Protein AF-A0A8C5AUD8-F1 (afdb_monomer_lite)

Organism: Gadus morhua (NCBI:txid8049)

pLDDT: mean 79.87, std 18.51, range [39.06, 97.75]

Sequence (106 aa):
SPKRWCGLYRWFRVEKMEGQGAAPDPQLQQFIEVESQKQRFQQLVHQMTEVCWEKCMDKPGPKLDSRTECCFVNCVERFIDTSQFILNRLEQTQRSRGSFSESMSE

InterPro domains:
  IPR004217 Tim10-like [PF02953] (30-92)
  IPR035427 Tim10-like domain superfamily [G3DSA:1.10.287.810] (16-99)
  IPR035427 Tim10-like domain superfamily [SSF144122] (37-95)

Secondary structure (DSSP, 8-state):
-HHHHHHHHHHHHHHTTTT------HHHHHHHHHHHHHHHHHHHHHHHHHHHHHHH-SS--SS--HHHHHHHHHHHHHHHHHHHHHHHHHHHHHHHHHHHHGGG--

Structure (mmCIF, N/CA/C/O backbone):
data_AF-A0A8C5AUD8-F1
#
_entry.id   AF-A0A8C5AUD8-F1
#
loop_
_atom_site.group_PDB
_atom_site.id
_atom_site.type_symbol
_atom_site.label_atom_id
_atom_site.label_alt_id
_atom_site.label_comp_id
_atom_site.label_asym_id
_atom_site.label_entity_id
_atom_site.label_seq_id
_atom_site.pdbx_PDB_ins_code
_atom_site.Cartn_x
_atom_site.Cartn_y
_atom_site.Cartn_z
_atom_site.occupancy
_atom_site.B_iso_or_equiv
_atom_site.auth_seq_id
_atom_site.auth_comp_id
_atom_site.auth_asym_id
_atom_site.auth_atom_id
_atom_site.pdbx_PDB_model_num
ATOM 1 N N . SER A 1 1 ? -45.582 21.177 45.734 1.00 46.06 1 SER A N 1
ATOM 2 C CA . SER A 1 1 ? -46.742 20.847 44.879 1.00 46.06 1 SER A CA 1
ATOM 3 C C . SER A 1 1 ? -46.364 19.723 43.909 1.00 46.06 1 SER A C 1
ATOM 5 O O . SER A 1 1 ? -45.478 19.945 43.084 1.00 46.06 1 SER A O 1
ATOM 7 N N . PRO A 1 2 ? -46.970 18.523 44.009 1.00 54.78 2 PRO A N 1
ATOM 8 C CA . PRO A 1 2 ? -46.578 17.310 43.260 1.00 54.78 2 PRO A CA 1
ATOM 9 C C . PRO A 1 2 ? -46.635 17.451 41.729 1.00 54.78 2 PRO A C 1
ATOM 11 O O . PRO A 1 2 ? -45.960 16.731 40.997 1.00 54.78 2 PRO A O 1
ATOM 14 N N . LYS A 1 3 ? -47.398 18.434 41.232 1.00 51.66 3 LYS A N 1
ATOM 15 C CA . LYS A 1 3 ? -47.594 18.684 39.797 1.00 51.66 3 LYS A CA 1
ATOM 16 C C . LYS A 1 3 ? -46.331 19.184 39.076 1.00 51.66 3 LYS A C 1
ATOM 18 O O . LYS A 1 3 ? -46.148 18.858 37.908 1.00 51.66 3 LYS A O 1
ATOM 23 N N . ARG A 1 4 ? -45.427 19.905 39.761 1.00 58.31 4 ARG A N 1
ATOM 24 C CA . ARG A 1 4 ? -44.134 20.332 39.175 1.00 58.31 4 ARG A CA 1
ATOM 25 C C . ARG A 1 4 ? -43.188 19.153 38.935 1.00 58.31 4 ARG A C 1
ATOM 27 O O . ARG A 1 4 ? -42.486 19.141 37.933 1.00 58.31 4 ARG A O 1
ATOM 34 N N . TRP A 1 5 ? -43.226 18.146 39.807 1.00 60.19 5 TRP A N 1
ATOM 35 C CA . TRP A 1 5 ? -42.401 16.945 39.676 1.00 60.19 5 TRP A CA 1
ATOM 36 C C . TRP A 1 5 ? -42.897 16.031 38.554 1.00 60.19 5 TRP A C 1
ATOM 38 O O . TRP A 1 5 ? -42.077 15.548 37.790 1.00 60.19 5 TRP A O 1
ATOM 48 N N . CYS A 1 6 ? -44.213 15.865 38.359 1.00 68.38 6 CYS A N 1
ATOM 49 C CA . CYS A 1 6 ? -44.736 15.162 37.174 1.00 68.38 6 CYS A CA 1
ATOM 50 C C . CYS A 1 6 ? -44.296 15.822 35.858 1.00 68.38 6 CYS A C 1
ATOM 52 O O . CYS A 1 6 ? -43.990 15.118 34.899 1.00 68.38 6 CYS A O 1
ATOM 54 N N . GLY A 1 7 ? -44.234 17.160 35.823 1.00 70.06 7 GLY A N 1
ATOM 55 C CA . GLY A 1 7 ? -43.701 17.915 34.689 1.00 70.06 7 GLY A CA 1
ATOM 56 C C . GLY A 1 7 ? -42.227 17.607 34.435 1.00 70.06 7 GLY A C 1
ATOM 57 O O . GLY A 1 7 ? -41.890 17.215 33.326 1.00 70.06 7 GLY A O 1
ATOM 58 N N . LEU A 1 8 ? -41.380 17.684 35.469 1.00 71.19 8 LEU A N 1
ATOM 59 C CA . LEU A 1 8 ? -39.954 17.345 35.374 1.00 71.19 8 LEU A CA 1
ATOM 60 C C . LEU A 1 8 ? -39.709 15.875 35.016 1.00 71.19 8 LEU A C 1
ATOM 62 O O . LEU A 1 8 ? -38.890 15.606 34.154 1.00 71.19 8 LEU A O 1
ATOM 66 N N . TYR A 1 9 ? -40.439 14.922 35.598 1.00 67.62 9 TYR A N 1
ATOM 67 C CA . TYR A 1 9 ? -40.315 13.503 35.243 1.00 67.62 9 TYR A CA 1
ATOM 68 C C . TYR A 1 9 ? -40.772 13.219 33.808 1.00 67.62 9 TYR A C 1
ATOM 70 O O . TYR A 1 9 ? -40.222 12.333 33.156 1.00 67.62 9 TYR A O 1
ATOM 78 N N . ARG A 1 10 ? -41.768 13.954 33.296 1.00 73.94 10 ARG A N 1
ATOM 79 C CA . ARG A 1 10 ? -42.201 13.859 31.895 1.00 73.94 10 ARG A CA 1
ATOM 80 C C . ARG A 1 10 ? -41.204 14.531 30.949 1.00 73.94 10 ARG A C 1
ATOM 82 O O . ARG A 1 10 ? -40.949 13.968 29.896 1.00 73.94 10 ARG A O 1
ATOM 89 N N . TRP A 1 11 ? -40.627 15.669 31.333 1.00 63.59 11 TRP A N 1
ATOM 90 C CA . TRP A 1 11 ? -39.597 16.385 30.570 1.00 63.59 11 TRP A CA 1
ATOM 91 C C . TRP A 1 11 ? -38.294 15.574 30.506 1.00 63.59 11 TRP A C 1
ATOM 93 O O . TRP A 1 11 ? -37.821 15.279 29.419 1.00 63.59 11 TRP A O 1
ATOM 103 N N . PHE A 1 12 ? -37.843 15.030 31.639 1.00 61.66 12 PHE A N 1
ATOM 104 C CA . PHE A 1 12 ? -36.699 14.116 31.727 1.00 61.66 12 PHE A CA 1
ATOM 105 C C . PHE A 1 12 ? -36.928 12.798 30.959 1.00 61.66 12 PHE A C 1
ATOM 107 O O . PHE A 1 12 ? -35.996 12.207 30.424 1.00 61.66 12 PHE A O 1
ATOM 114 N N . ARG A 1 13 ? -38.179 12.315 30.867 1.00 69.69 13 ARG A N 1
ATOM 115 C CA . ARG A 1 13 ? -38.545 11.149 30.037 1.00 69.69 13 ARG A CA 1
ATOM 116 C C . ARG A 1 13 ? -38.541 11.464 28.538 1.00 69.69 13 ARG A C 1
ATOM 118 O O . ARG A 1 13 ? -38.206 10.576 27.765 1.00 69.69 13 ARG A O 1
ATOM 125 N N . VAL A 1 14 ? -38.921 12.681 28.144 1.00 60.53 14 VAL A N 1
ATOM 126 C CA . VAL A 1 14 ? -38.849 13.150 26.751 1.00 60.53 14 VAL A CA 1
ATOM 127 C C . VAL A 1 14 ? -37.385 13.375 26.346 1.00 60.53 14 VAL A C 1
ATOM 129 O O . VAL A 1 14 ? -36.972 12.829 25.332 1.00 60.53 14 VAL A O 1
ATOM 132 N N . GLU A 1 15 ? -36.560 14.010 27.189 1.00 53.34 15 GLU A N 1
ATOM 133 C CA . GLU A 1 15 ? -35.109 14.161 26.951 1.00 53.34 15 GLU A CA 1
ATOM 134 C C . GLU A 1 15 ? -34.383 12.810 26.846 1.00 53.34 15 GLU A C 1
ATOM 136 O O . GLU A 1 15 ? -33.519 12.628 25.992 1.00 53.34 15 GLU A O 1
ATOM 141 N N . LYS A 1 16 ? -34.759 11.810 27.658 1.00 50.97 16 LYS A N 1
ATOM 142 C CA . LYS A 1 16 ? -34.148 10.468 27.595 1.00 50.97 16 LYS A CA 1
ATOM 143 C C . LYS A 1 16 ? -34.572 9.645 26.363 1.00 50.97 16 LYS A C 1
ATOM 145 O O . LYS A 1 16 ? -34.001 8.578 26.130 1.00 50.97 16 LYS A O 1
ATOM 150 N N . MET A 1 17 ? -35.542 10.119 25.573 1.00 44.25 17 MET A N 1
ATOM 151 C CA . MET A 1 17 ? -35.945 9.509 24.296 1.00 44.25 17 MET A CA 1
ATOM 152 C C . MET A 1 17 ? -35.297 10.161 23.063 1.00 44.25 17 MET A C 1
ATOM 154 O O . MET A 1 17 ? -35.349 9.566 21.992 1.00 44.25 17 MET A O 1
ATOM 158 N N . GLU A 1 18 ? -34.624 11.308 23.198 1.00 47.78 18 GLU A N 1
ATOM 159 C CA . GLU A 1 18 ? -33.940 12.003 22.088 1.00 47.78 18 GLU A CA 1
ATOM 160 C C . GLU A 1 18 ? -32.438 11.659 21.979 1.00 47.78 18 GLU A C 1
ATOM 162 O O . GLU A 1 18 ? -31.689 12.291 21.243 1.00 47.78 18 GLU A O 1
ATOM 167 N N . GLY A 1 19 ? -31.994 10.622 22.702 1.00 48.12 19 GLY A N 1
ATOM 168 C CA . GLY A 1 19 ? -30.614 10.113 22.708 1.00 48.12 19 GLY A CA 1
ATOM 169 C C . GLY A 1 19 ? -30.490 8.610 22.439 1.00 48.12 19 GLY A C 1
ATOM 170 O O . GLY A 1 19 ? -29.463 8.015 22.746 1.00 48.12 19 GLY A O 1
ATOM 171 N N . GLN A 1 20 ? -31.535 7.977 21.903 1.00 44.03 20 GLN A N 1
ATOM 172 C CA . GLN A 1 20 ? -31.496 6.594 21.421 1.00 44.03 20 GLN A CA 1
ATOM 173 C C . GLN A 1 20 ? -31.846 6.591 19.934 1.00 44.03 20 GLN A C 1
ATOM 175 O O . GLN A 1 20 ? -32.921 6.163 19.521 1.00 44.03 20 GLN A O 1
ATOM 180 N N . GLY A 1 21 ? -30.912 7.088 19.117 1.00 50.22 21 GLY A N 1
ATOM 181 C CA . GLY A 1 21 ? -30.817 6.600 17.746 1.00 50.22 21 GLY A CA 1
ATOM 182 C C . GLY A 1 21 ? -30.675 5.084 17.830 1.00 50.22 21 GLY A C 1
ATOM 183 O O . GLY A 1 21 ? -29.854 4.605 18.613 1.00 50.22 21 GLY A O 1
ATOM 184 N N . ALA A 1 22 ? -31.554 4.366 17.128 1.00 56.75 22 ALA A N 1
ATOM 185 C CA . ALA A 1 22 ? -31.630 2.912 17.090 1.00 56.75 22 ALA A CA 1
ATOM 186 C C . ALA A 1 22 ? -30.239 2.288 17.253 1.00 56.75 22 ALA A C 1
ATOM 188 O O . ALA A 1 22 ? -29.348 2.576 16.453 1.00 56.75 22 ALA A O 1
ATOM 189 N N . ALA A 1 23 ? -30.045 1.491 18.311 1.00 62.25 23 ALA A N 1
ATOM 190 C CA . ALA A 1 23 ? -28.832 0.698 18.451 1.00 62.25 23 ALA A CA 1
ATOM 191 C C . ALA A 1 23 ? -28.643 -0.037 17.115 1.00 62.25 23 ALA A C 1
ATOM 193 O O . ALA A 1 23 ? -29.565 -0.754 16.718 1.00 62.25 23 ALA A O 1
ATOM 194 N N . PRO A 1 24 ? -27.544 0.204 16.374 1.00 63.09 24 PRO A N 1
ATOM 195 C CA . PRO A 1 24 ? -27.396 -0.402 15.066 1.00 63.09 24 PRO A CA 1
ATOM 196 C C . PRO A 1 24 ? -27.439 -1.909 15.275 1.00 63.09 24 PRO A C 1
ATOM 198 O O . PRO A 1 24 ? -26.747 -2.399 16.172 1.00 63.09 24 PRO A O 1
ATOM 201 N N . ASP A 1 25 ? -28.277 -2.615 14.512 1.00 81.31 25 ASP A N 1
ATOM 202 C CA . ASP A 1 25 ? -28.420 -4.061 14.641 1.00 81.31 25 ASP A CA 1
ATOM 203 C C . ASP A 1 25 ? -27.023 -4.696 14.719 1.00 81.31 25 ASP A C 1
ATOM 205 O O . ASP A 1 25 ? -26.160 -4.364 13.902 1.00 81.31 25 ASP A O 1
ATOM 209 N N . PRO A 1 26 ? -26.739 -5.578 15.691 1.00 83.38 26 PRO A N 1
ATOM 210 C CA . PRO A 1 26 ? -25.392 -6.118 15.887 1.00 83.38 26 PRO A CA 1
ATOM 211 C C . PRO A 1 26 ? -24.851 -6.808 14.623 1.00 83.38 26 PRO A C 1
ATOM 213 O O . PRO A 1 26 ? -23.655 -6.769 14.350 1.00 83.38 26 PRO A O 1
ATOM 216 N N . GLN A 1 27 ? -25.743 -7.359 13.795 1.00 84.50 27 GLN A N 1
ATOM 217 C CA . GLN A 1 27 ? -25.416 -7.895 12.475 1.00 84.50 27 GLN A CA 1
ATOM 218 C C . GLN A 1 27 ? -24.976 -6.808 11.477 1.00 84.50 27 GLN A C 1
ATOM 220 O O . GLN A 1 27 ? -24.050 -7.019 10.695 1.00 84.50 27 GLN A O 1
ATOM 225 N N . LEU A 1 28 ? -25.620 -5.639 11.501 1.00 86.25 28 LEU A N 1
ATOM 226 C CA . LEU A 1 28 ? -25.250 -4.498 10.668 1.00 86.25 28 LEU A CA 1
ATOM 227 C C . LEU A 1 28 ? -23.904 -3.911 11.107 1.00 86.25 28 LEU A C 1
ATOM 229 O O . LEU A 1 28 ? -23.092 -3.577 10.250 1.00 86.25 28 LEU A O 1
ATOM 233 N N . GLN A 1 29 ? -23.632 -3.834 12.413 1.00 86.69 29 GLN A N 1
ATOM 234 C CA . GLN A 1 29 ? -22.331 -3.379 12.922 1.00 86.69 29 GLN A CA 1
ATOM 235 C C . GLN A 1 29 ? -21.192 -4.277 12.431 1.00 86.69 29 GLN A C 1
ATOM 237 O O . GLN A 1 29 ? -20.220 -3.780 11.867 1.00 86.69 29 GLN A O 1
ATOM 242 N N . GLN A 1 30 ? -21.353 -5.599 12.547 1.00 89.12 30 GLN A N 1
ATOM 243 C CA . GLN A 1 30 ? -20.380 -6.565 12.029 1.00 89.12 30 GLN A CA 1
ATOM 244 C C . GLN A 1 30 ? -20.180 -6.424 10.516 1.00 89.12 30 GLN A C 1
ATOM 246 O O . GLN A 1 30 ? -19.051 -6.451 10.029 1.00 89.12 30 GLN A O 1
ATOM 251 N N . PHE A 1 31 ? -21.266 -6.237 9.762 1.00 90.75 31 PHE A N 1
ATOM 252 C CA . PHE A 1 31 ? -21.182 -6.021 8.321 1.00 90.75 31 PHE A CA 1
ATOM 253 C C . PHE A 1 31 ? -20.403 -4.743 7.973 1.00 90.75 31 PHE A C 1
ATOM 255 O O . PHE A 1 31 ? -19.530 -4.769 7.105 1.00 90.75 31 PHE A O 1
ATOM 262 N N . ILE A 1 32 ? -20.673 -3.642 8.681 1.00 90.94 32 ILE A N 1
ATOM 263 C CA . ILE A 1 32 ? -19.963 -2.370 8.503 1.00 90.94 32 ILE A CA 1
ATOM 264 C C . ILE A 1 32 ? -18.473 -2.538 8.812 1.00 90.94 32 ILE A C 1
ATOM 266 O O . ILE A 1 32 ? -17.639 -2.053 8.051 1.00 90.94 32 ILE A O 1
ATOM 270 N N . GLU A 1 33 ? -18.117 -3.234 9.892 1.00 89.94 33 GLU A N 1
ATOM 271 C CA . GLU A 1 33 ? -16.717 -3.473 10.252 1.00 89.94 33 GLU A CA 1
ATOM 272 C C . GLU A 1 33 ? -15.976 -4.244 9.155 1.00 89.94 33 GLU A C 1
ATOM 274 O O . GLU A 1 33 ? -14.920 -3.791 8.703 1.00 89.94 33 GLU A O 1
ATOM 279 N N . VAL A 1 34 ? -16.549 -5.345 8.664 1.00 91.38 34 VAL A N 1
ATOM 280 C CA . VAL A 1 34 ? -15.949 -6.167 7.601 1.00 91.38 34 VAL A CA 1
ATOM 281 C C . VAL A 1 34 ? -15.782 -5.373 6.304 1.00 91.38 34 VAL A C 1
ATOM 283 O O . VAL A 1 34 ? -14.694 -5.356 5.722 1.00 91.38 34 VAL A O 1
ATOM 286 N N . GLU A 1 35 ? -16.824 -4.670 5.855 1.00 91.12 35 GLU A N 1
ATOM 287 C CA . GLU A 1 35 ? -16.736 -3.861 4.635 1.00 91.12 35 GLU A CA 1
ATOM 288 C C . GLU A 1 35 ? -15.767 -2.682 4.802 1.00 91.12 35 GLU A C 1
ATOM 290 O O . GLU A 1 35 ? -15.019 -2.359 3.877 1.00 91.12 35 GLU A O 1
ATOM 295 N N . SER A 1 36 ? -15.682 -2.089 5.997 1.00 91.31 36 SER A N 1
ATOM 296 C CA . SER A 1 36 ? -14.709 -1.028 6.271 1.00 91.31 36 SER A CA 1
ATOM 297 C C . SER A 1 36 ? -13.265 -1.533 6.186 1.00 91.31 36 SER A C 1
ATOM 299 O O . SER A 1 36 ? -12.407 -0.851 5.619 1.00 91.31 36 SER A O 1
ATOM 301 N N . GLN A 1 37 ? -12.980 -2.739 6.693 1.00 90.12 37 GLN A N 1
ATOM 302 C CA . GLN A 1 37 ? -11.657 -3.355 6.590 1.00 90.12 37 GLN A CA 1
ATOM 303 C C . GLN A 1 37 ? -11.300 -3.641 5.133 1.00 90.12 37 GLN A C 1
ATOM 305 O O . GLN A 1 37 ? -10.195 -3.321 4.690 1.00 90.12 37 GLN A O 1
ATOM 310 N N . LYS A 1 38 ? -12.255 -4.170 4.365 1.00 92.69 38 LYS A N 1
ATOM 311 C CA . LYS A 1 38 ? -12.087 -4.417 2.934 1.00 92.69 38 LYS A CA 1
ATOM 312 C C . LYS A 1 38 ? -11.811 -3.126 2.169 1.00 92.69 38 LYS A C 1
ATOM 314 O O . LYS A 1 38 ? -10.867 -3.094 1.385 1.00 92.69 38 LYS A O 1
ATOM 319 N N . GLN A 1 39 ? -12.556 -2.050 2.422 1.00 94.31 39 GLN A N 1
ATOM 320 C CA . GLN A 1 39 ? -12.309 -0.756 1.782 1.00 94.31 39 GLN A CA 1
ATOM 321 C C . GLN A 1 39 ? -10.900 -0.230 2.091 1.00 94.31 39 GLN A C 1
ATOM 323 O O . GLN A 1 39 ? -10.195 0.207 1.182 1.00 94.31 39 GLN A O 1
ATOM 328 N N . ARG A 1 40 ? -10.464 -0.300 3.354 1.00 90.38 40 ARG A N 1
ATOM 329 C CA . ARG A 1 40 ? -9.107 0.115 3.752 1.00 90.38 40 ARG A CA 1
ATOM 330 C C . ARG A 1 40 ? -8.033 -0.718 3.056 1.00 90.38 40 ARG A C 1
ATOM 332 O O . ARG A 1 40 ? -7.042 -0.166 2.589 1.00 90.38 40 ARG A O 1
ATOM 339 N N . PHE A 1 41 ? -8.243 -2.028 2.946 1.00 91.50 41 PHE A N 1
ATOM 340 C CA . PHE A 1 41 ? -7.333 -2.911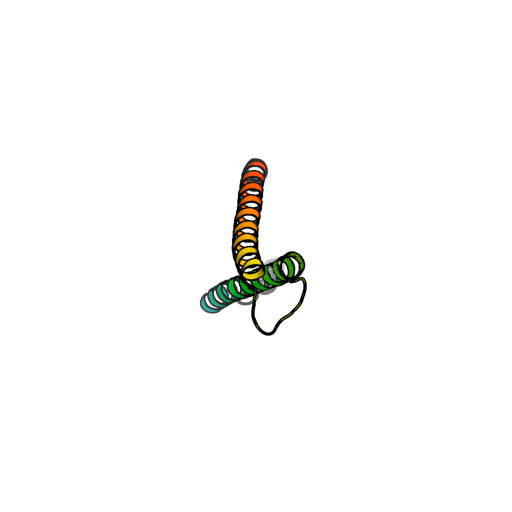 2.221 1.00 91.50 41 PHE A CA 1
ATOM 341 C C . PHE A 1 41 ? -7.251 -2.545 0.734 1.00 91.50 41 PHE A C 1
ATOM 343 O O . PHE A 1 41 ? -6.153 -2.431 0.200 1.00 91.50 41 PHE A O 1
ATOM 350 N N . GLN A 1 42 ? -8.387 -2.286 0.079 1.00 94.44 42 GLN A N 1
ATOM 351 C CA . GLN A 1 42 ? -8.404 -1.834 -1.317 1.00 94.44 42 GLN A CA 1
ATOM 352 C C . GLN A 1 42 ? -7.613 -0.532 -1.492 1.00 94.44 42 GLN A C 1
ATOM 354 O O . GLN A 1 42 ? -6.786 -0.430 -2.392 1.00 94.44 42 GLN A O 1
ATOM 359 N N . GLN A 1 43 ? -7.799 0.441 -0.595 1.00 94.12 43 GLN A N 1
ATOM 360 C CA . GLN A 1 43 ? -7.033 1.692 -0.617 1.00 94.12 43 GLN A CA 1
ATOM 361 C C . GLN A 1 43 ? -5.524 1.455 -0.473 1.00 94.12 43 GLN A C 1
ATOM 363 O O . GLN A 1 43 ? -4.741 2.061 -1.203 1.00 94.12 43 GLN A O 1
ATOM 368 N N . LEU A 1 44 ? -5.116 0.553 0.423 1.00 92.62 44 LEU A N 1
ATOM 369 C CA . LEU A 1 44 ? -3.713 0.183 0.600 1.00 92.62 44 LEU A CA 1
ATOM 370 C C . LEU A 1 44 ? -3.134 -0.463 -0.667 1.00 92.62 44 LEU A C 1
ATOM 372 O O . LEU A 1 44 ? -2.046 -0.092 -1.097 1.00 92.62 44 LEU A O 1
ATOM 376 N N . VAL A 1 45 ? -3.870 -1.389 -1.290 1.00 95.25 45 VAL A N 1
ATOM 377 C CA . VAL A 1 45 ? -3.455 -2.040 -2.543 1.00 95.25 45 VAL A CA 1
ATOM 378 C C . VAL A 1 45 ? -3.309 -1.020 -3.667 1.00 95.25 45 VAL A C 1
ATOM 380 O O . VAL A 1 45 ? -2.307 -1.054 -4.381 1.00 95.25 45 VAL A O 1
ATOM 383 N N . HIS A 1 46 ? -4.255 -0.088 -3.806 1.00 96.38 46 HIS A N 1
ATOM 384 C CA . HIS A 1 46 ? -4.150 0.991 -4.786 1.00 96.38 46 HIS A CA 1
ATOM 385 C C . HIS A 1 46 ? -2.905 1.841 -4.540 1.00 96.38 46 HIS A C 1
ATOM 387 O O . HIS A 1 46 ? -2.107 2.028 -5.450 1.00 96.38 46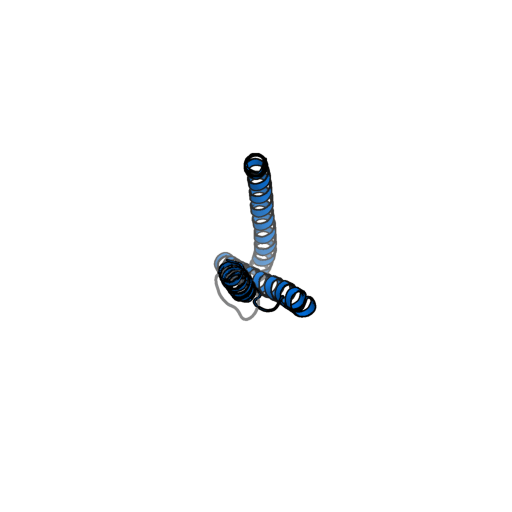 HIS A O 1
ATOM 393 N N . GLN A 1 47 ? -2.678 2.279 -3.302 1.00 95.38 47 GLN A N 1
ATOM 394 C CA . GLN A 1 47 ?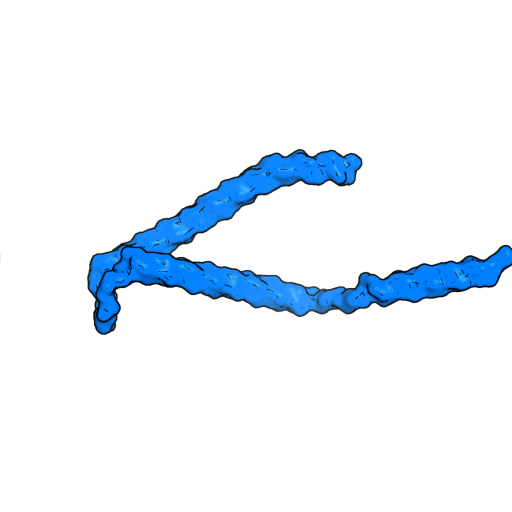 -1.520 3.104 -2.968 1.00 95.38 47 GLN A CA 1
ATOM 395 C C . GLN A 1 47 ? -0.187 2.379 -3.206 1.00 95.38 47 GLN A C 1
ATOM 397 O O . GLN A 1 47 ? 0.736 2.959 -3.770 1.00 95.38 47 GLN A O 1
ATOM 402 N N . MET A 1 48 ? -0.095 1.103 -2.830 1.00 96.00 48 MET A N 1
ATOM 403 C CA . MET A 1 48 ? 1.069 0.260 -3.113 1.00 96.00 48 MET A CA 1
ATOM 404 C C . MET A 1 48 ? 1.310 0.121 -4.619 1.00 96.00 48 MET A C 1
ATOM 406 O O . MET A 1 48 ? 2.450 0.197 -5.074 1.00 96.00 48 MET A O 1
ATOM 410 N N . THR A 1 49 ? 0.237 -0.065 -5.389 1.00 96.19 49 THR A N 1
ATOM 411 C CA . THR A 1 49 ? 0.308 -0.212 -6.844 1.00 96.19 49 THR A CA 1
ATOM 412 C C . THR A 1 49 ? 0.829 1.063 -7.496 1.00 96.19 49 THR A C 1
ATOM 414 O O . THR A 1 49 ? 1.766 0.970 -8.279 1.00 96.19 49 THR A O 1
ATOM 417 N N . GLU A 1 50 ? 0.300 2.235 -7.133 1.00 96.62 50 GLU A N 1
ATOM 418 C CA . GLU A 1 50 ? 0.770 3.529 -7.655 1.00 96.62 50 GLU A CA 1
ATOM 419 C C . GLU A 1 50 ? 2.257 3.753 -7.348 1.00 96.62 50 GLU A C 1
ATOM 421 O O . GLU A 1 50 ? 3.050 4.040 -8.243 1.00 96.62 50 GLU A O 1
ATOM 426 N N . VAL A 1 51 ? 2.675 3.527 -6.096 1.00 96.50 51 VAL A N 1
ATOM 427 C CA . VAL A 1 51 ? 4.079 3.699 -5.691 1.00 96.50 51 VAL A CA 1
ATOM 428 C C . VAL A 1 51 ? 4.999 2.755 -6.462 1.00 96.50 51 VAL A C 1
ATOM 430 O O . VAL A 1 51 ? 6.029 3.183 -6.984 1.00 96.50 51 VAL A O 1
ATOM 433 N N . CYS A 1 52 ? 4.658 1.469 -6.546 1.00 97.06 52 CYS A N 1
ATOM 434 C CA . CYS A 1 52 ? 5.501 0.513 -7.257 1.00 97.06 52 CYS A CA 1
ATOM 435 C C . CYS A 1 52 ? 5.484 0.734 -8.767 1.00 97.06 52 CYS A C 1
ATOM 437 O O . CYS A 1 52 ? 6.505 0.518 -9.418 1.00 97.06 52 CYS A O 1
ATOM 439 N N . TRP A 1 53 ? 4.376 1.223 -9.318 1.00 95.81 53 TRP A N 1
ATOM 440 C CA . TRP A 1 53 ? 4.297 1.623 -10.713 1.00 95.81 53 TRP A CA 1
ATOM 441 C C . TRP A 1 53 ? 5.276 2.759 -11.018 1.00 95.81 53 TRP A C 1
ATOM 443 O O . TRP A 1 53 ? 6.130 2.599 -11.886 1.00 95.81 53 TRP A O 1
ATOM 453 N N . GLU A 1 54 ? 5.243 3.848 -10.247 1.00 95.44 54 GLU A N 1
ATOM 454 C CA . GLU A 1 54 ? 6.162 4.982 -10.420 1.00 95.44 54 GLU A CA 1
ATOM 455 C C . GLU A 1 54 ? 7.639 4.606 -10.231 1.00 95.44 54 GLU A C 1
ATOM 457 O O . GLU A 1 54 ? 8.521 5.227 -10.823 1.00 95.44 54 GLU A O 1
ATOM 462 N N . LYS A 1 55 ? 7.935 3.609 -9.387 1.00 95.31 55 LYS A N 1
ATOM 463 C CA . LYS A 1 55 ? 9.314 3.190 -9.088 1.00 95.31 55 LYS A CA 1
ATOM 464 C C . LYS A 1 55 ? 9.891 2.182 -10.073 1.00 95.31 55 LYS A C 1
ATOM 466 O O . LYS A 1 55 ? 11.100 2.200 -10.287 1.00 95.31 55 LYS A O 1
ATOM 471 N N . CYS A 1 56 ? 9.069 1.278 -10.597 1.00 95.69 56 CYS A N 1
ATOM 472 C CA . CYS A 1 56 ? 9.540 0.116 -11.350 1.00 95.69 56 CYS A CA 1
ATOM 473 C C . CYS A 1 56 ? 9.180 0.144 -12.839 1.00 95.69 56 CYS A C 1
ATOM 475 O O . CYS A 1 56 ? 9.762 -0.625 -13.609 1.00 95.69 56 CYS A O 1
ATOM 477 N N . MET A 1 57 ? 8.223 0.979 -13.253 1.00 92.81 57 MET A N 1
ATOM 478 C CA . MET A 1 57 ? 7.730 1.018 -14.628 1.00 92.81 57 MET A CA 1
ATOM 479 C C . MET A 1 57 ? 8.271 2.226 -15.396 1.00 92.81 57 MET A C 1
ATOM 481 O O . MET A 1 57 ? 7.682 3.302 -15.383 1.00 92.81 57 MET A O 1
ATOM 485 N N . ASP A 1 58 ? 9.362 2.026 -16.137 1.00 87.31 58 ASP A N 1
ATOM 486 C CA . ASP A 1 58 ? 9.946 3.081 -16.979 1.00 87.31 58 ASP A CA 1
ATOM 487 C C . ASP A 1 58 ? 9.266 3.192 -18.354 1.00 87.31 58 ASP A C 1
ATOM 489 O O . ASP A 1 58 ? 9.003 4.286 -18.856 1.00 87.31 58 ASP A O 1
ATOM 493 N N . LYS A 1 59 ? 9.015 2.052 -19.014 1.00 86.81 59 LYS A N 1
ATOM 494 C CA . LYS A 1 59 ? 8.421 1.994 -20.358 1.00 86.81 59 LYS A CA 1
ATOM 495 C C . LYS A 1 59 ? 7.364 0.894 -20.413 1.00 86.81 59 LYS A C 1
ATOM 497 O O . LYS A 1 59 ? 7.728 -0.278 -20.330 1.00 86.81 59 LYS A O 1
ATOM 502 N N . PRO A 1 60 ? 6.078 1.232 -20.602 1.00 84.19 60 PRO A N 1
ATOM 503 C CA . PRO A 1 60 ? 5.036 0.222 -20.694 1.00 84.19 60 PRO A CA 1
ATOM 504 C C . PRO A 1 60 ? 5.211 -0.590 -21.984 1.00 84.19 60 PRO A C 1
ATOM 506 O O . PRO A 1 60 ? 5.173 -0.052 -23.091 1.00 84.19 60 PRO A O 1
ATOM 509 N N . GLY A 1 61 ? 5.421 -1.895 -21.829 1.00 84.31 61 GLY A N 1
ATOM 510 C CA . GLY A 1 61 ? 5.490 -2.869 -22.914 1.00 84.31 61 GLY A CA 1
ATOM 511 C C . GLY A 1 61 ? 4.358 -3.899 -22.825 1.00 84.31 61 GLY A C 1
ATOM 512 O O . GLY A 1 61 ? 3.677 -3.990 -21.806 1.00 84.31 61 GLY A O 1
ATOM 513 N N . PRO A 1 62 ? 4.155 -4.724 -23.868 1.00 86.56 62 PRO A N 1
ATOM 514 C CA . PRO A 1 62 ? 3.130 -5.774 -23.871 1.00 86.56 62 PRO A CA 1
ATOM 515 C C . PRO A 1 62 ? 3.416 -6.914 -22.878 1.00 86.56 62 PRO A C 1
ATOM 517 O O . PRO A 1 62 ? 2.543 -7.740 -22.622 1.00 86.56 62 PRO A O 1
ATOM 520 N N . LYS A 1 63 ? 4.643 -6.992 -22.353 1.00 88.00 63 LYS A N 1
ATOM 521 C CA . LYS A 1 63 ? 5.070 -7.932 -21.315 1.00 88.00 63 LYS A CA 1
ATOM 522 C C . LYS A 1 63 ? 6.002 -7.212 -20.353 1.00 88.00 63 LYS A C 1
ATOM 524 O O . LYS A 1 63 ? 6.772 -6.355 -20.784 1.00 88.00 63 LYS A O 1
ATOM 529 N N . LEU A 1 64 ? 5.942 -7.601 -19.085 1.00 87.88 64 LEU A N 1
ATOM 530 C CA . LEU A 1 64 ? 6.928 -7.196 -18.093 1.00 87.88 64 LEU A CA 1
ATOM 531 C C . LEU A 1 64 ? 8.254 -7.879 -18.426 1.00 87.88 64 LEU A C 1
ATOM 533 O O . LEU A 1 64 ? 8.293 -9.092 -18.643 1.00 87.88 64 LEU A O 1
ATOM 537 N N . ASP A 1 65 ? 9.328 -7.102 -18.517 1.00 89.00 65 ASP A N 1
ATOM 538 C CA . ASP A 1 65 ? 10.669 -7.666 -18.581 1.00 89.00 65 ASP A CA 1
ATOM 539 C C . ASP A 1 65 ? 11.105 -8.171 -17.196 1.00 89.00 65 ASP A C 1
ATOM 541 O O . ASP A 1 65 ? 10.582 -7.760 -16.160 1.00 89.00 65 ASP A O 1
ATOM 545 N N . SER A 1 66 ? 12.087 -9.074 -17.174 1.00 93.50 66 SER A N 1
ATOM 546 C CA . SER A 1 66 ? 12.547 -9.722 -15.938 1.00 93.50 66 SER A CA 1
ATOM 547 C C . SER A 1 66 ? 13.088 -8.730 -14.896 1.00 93.50 66 SER A C 1
ATOM 549 O O . SER A 1 66 ? 12.980 -8.983 -13.695 1.00 93.50 66 SER A O 1
ATOM 551 N N . ARG A 1 67 ? 13.645 -7.586 -15.323 1.00 92.19 67 ARG A N 1
ATOM 552 C CA . ARG A 1 67 ? 14.125 -6.556 -14.393 1.00 92.19 67 ARG A CA 1
ATOM 553 C C . ARG A 1 67 ? 12.942 -5.859 -13.733 1.00 92.19 67 ARG A C 1
ATOM 555 O O . ARG A 1 67 ? 12.955 -5.696 -12.514 1.00 92.19 67 ARG A O 1
ATOM 562 N N . THR A 1 68 ? 11.936 -5.476 -14.510 1.00 93.12 68 THR A N 1
ATOM 563 C CA . THR A 1 68 ? 10.719 -4.858 -13.986 1.00 93.12 68 THR A CA 1
ATOM 564 C C . THR A 1 68 ? 9.946 -5.819 -13.084 1.00 93.12 68 THR A C 1
ATOM 566 O O . THR A 1 68 ? 9.551 -5.416 -11.994 1.00 93.12 68 THR A O 1
ATOM 569 N N . GLU A 1 69 ? 9.808 -7.096 -13.449 1.00 93.75 69 GLU A N 1
ATOM 570 C CA . GLU A 1 69 ? 9.191 -8.118 -12.588 1.00 93.75 69 GLU A CA 1
ATOM 571 C C . GLU A 1 69 ? 9.911 -8.236 -11.235 1.00 93.75 69 GLU A C 1
ATOM 573 O O . GLU A 1 69 ? 9.283 -8.134 -10.180 1.00 93.75 69 GLU A O 1
ATOM 578 N N . CYS A 1 70 ? 11.243 -8.352 -11.253 1.00 96.50 70 CYS A N 1
ATOM 579 C CA . CYS A 1 70 ? 12.051 -8.386 -10.035 1.00 96.50 70 CYS A CA 1
ATOM 580 C C . CYS A 1 70 ? 11.895 -7.097 -9.206 1.00 96.50 70 CYS A C 1
ATOM 582 O O . CYS A 1 70 ? 11.788 -7.156 -7.979 1.00 96.50 70 CYS A O 1
ATOM 584 N N . CYS A 1 71 ? 11.827 -5.930 -9.855 1.00 96.81 71 CYS A N 1
ATOM 585 C CA . CYS A 1 71 ? 11.584 -4.661 -9.171 1.00 96.81 71 CYS A CA 1
ATOM 586 C C . CYS A 1 71 ? 10.228 -4.651 -8.457 1.00 96.81 71 CYS A C 1
ATOM 588 O O . CYS A 1 71 ? 10.174 -4.266 -7.292 1.00 96.81 71 CYS A O 1
ATOM 590 N N . PHE A 1 72 ? 9.153 -5.118 -9.104 1.00 96.00 72 PHE A N 1
ATOM 591 C CA . PHE A 1 72 ? 7.823 -5.175 -8.490 1.00 96.00 72 PHE A CA 1
ATOM 592 C C . PHE A 1 72 ? 7.792 -6.069 -7.252 1.00 96.00 72 PHE A C 1
ATOM 594 O O . PHE A 1 72 ? 7.268 -5.641 -6.225 1.00 96.00 72 PHE A O 1
ATOM 601 N N . VAL A 1 73 ? 8.390 -7.264 -7.322 1.00 96.75 73 VAL A N 1
ATOM 602 C CA . VAL A 1 73 ? 8.476 -8.182 -6.172 1.00 96.75 73 VAL A CA 1
ATOM 603 C C . VAL A 1 73 ? 9.169 -7.495 -4.994 1.00 96.75 73 VAL A C 1
ATOM 605 O O . VAL A 1 73 ? 8.600 -7.401 -3.907 1.00 96.75 73 VAL A O 1
ATOM 608 N N . ASN A 1 74 ? 10.349 -6.916 -5.231 1.00 97.56 74 ASN A N 1
ATOM 609 C CA . ASN A 1 74 ? 11.087 -6.203 -4.189 1.00 97.56 74 ASN A CA 1
ATOM 610 C C . ASN A 1 74 ? 10.315 -4.982 -3.667 1.00 97.56 74 ASN A C 1
ATOM 612 O O . ASN A 1 74 ? 10.289 -4.737 -2.463 1.00 97.56 74 ASN A O 1
ATOM 616 N N . CYS A 1 75 ? 9.680 -4.206 -4.548 1.00 97.75 75 CYS A N 1
ATOM 617 C CA . CYS A 1 75 ? 8.936 -3.010 -4.164 1.00 97.75 75 CYS A CA 1
ATOM 618 C C . CYS A 1 75 ? 7.768 -3.344 -3.233 1.00 97.75 75 CYS A C 1
ATOM 620 O O . CYS A 1 75 ? 7.623 -2.717 -2.183 1.00 97.75 75 CYS A O 1
ATOM 622 N N . VAL A 1 76 ? 6.975 -4.359 -3.583 1.00 97.19 76 VAL A N 1
ATOM 623 C CA . VAL A 1 76 ? 5.831 -4.805 -2.781 1.00 97.19 76 VAL A CA 1
ATOM 624 C C . VAL A 1 76 ? 6.290 -5.318 -1.415 1.00 97.19 76 VAL A C 1
ATOM 626 O O . VAL A 1 76 ? 5.749 -4.890 -0.395 1.00 97.19 76 VAL A O 1
ATOM 629 N N . GLU A 1 77 ? 7.328 -6.158 -1.364 1.00 97.12 77 GLU A N 1
ATOM 630 C CA . GLU A 1 77 ? 7.895 -6.640 -0.097 1.00 97.12 77 GLU A CA 1
ATOM 631 C C . GLU A 1 77 ? 8.377 -5.482 0.789 1.00 97.12 77 GLU A C 1
ATOM 633 O O . GLU A 1 77 ? 8.013 -5.393 1.962 1.00 97.12 77 GLU A O 1
ATOM 638 N N . ARG A 1 78 ? 9.139 -4.533 0.224 1.00 96.94 78 ARG A N 1
ATOM 639 C CA . ARG A 1 78 ? 9.629 -3.361 0.969 1.00 96.94 78 ARG A CA 1
ATOM 640 C C . ARG A 1 78 ? 8.494 -2.448 1.441 1.00 96.94 78 ARG A C 1
ATOM 642 O O . ARG A 1 78 ? 8.595 -1.879 2.531 1.00 96.94 78 ARG A O 1
ATOM 649 N N . PHE A 1 79 ? 7.434 -2.286 0.649 1.00 96.69 79 PHE A N 1
ATOM 650 C CA . PHE A 1 79 ? 6.272 -1.471 1.011 1.00 96.69 79 PHE A CA 1
ATOM 651 C C . PHE A 1 79 ? 5.540 -2.055 2.225 1.00 96.69 79 PHE A C 1
ATOM 653 O O . PHE A 1 79 ? 5.227 -1.324 3.171 1.00 96.69 79 PHE A O 1
ATOM 660 N N . ILE A 1 80 ? 5.310 -3.371 2.226 1.00 95.56 80 ILE A N 1
ATOM 661 C CA . ILE A 1 80 ? 4.647 -4.076 3.329 1.00 95.56 80 ILE A CA 1
ATOM 662 C C . ILE A 1 80 ? 5.512 -4.014 4.593 1.00 95.56 80 ILE A C 1
ATOM 664 O O . ILE A 1 80 ? 5.010 -3.594 5.639 1.00 95.56 80 ILE A O 1
ATOM 668 N N . ASP A 1 81 ? 6.806 -4.333 4.488 1.00 95.50 81 ASP A N 1
ATOM 669 C CA . ASP A 1 81 ? 7.752 -4.292 5.612 1.00 95.50 81 ASP A CA 1
ATOM 670 C C . ASP A 1 81 ? 7.785 -2.904 6.269 1.00 95.50 81 ASP A C 1
ATOM 672 O O . ASP A 1 81 ? 7.685 -2.761 7.491 1.00 95.50 81 ASP A O 1
ATOM 676 N N . THR A 1 82 ? 7.879 -1.853 5.449 1.00 95.12 82 THR A N 1
ATOM 677 C CA . THR A 1 82 ? 7.940 -0.466 5.928 1.00 95.12 82 THR A CA 1
ATOM 678 C C . THR A 1 82 ? 6.628 -0.050 6.587 1.00 95.12 82 THR A C 1
ATOM 680 O O . THR A 1 82 ? 6.639 0.558 7.659 1.00 95.12 82 THR A O 1
ATOM 683 N N . SER A 1 83 ? 5.491 -0.407 5.987 1.00 92.38 83 SER A N 1
ATOM 684 C CA . SER A 1 83 ? 4.168 -0.088 6.531 1.00 92.38 83 SER A CA 1
ATOM 685 C C . SER A 1 83 ? 3.961 -0.738 7.899 1.00 92.38 83 SER A C 1
ATOM 687 O O . SER A 1 83 ? 3.559 -0.069 8.851 1.00 92.38 83 SER A O 1
ATOM 689 N N . GLN A 1 84 ? 4.306 -2.021 8.034 1.00 93.44 84 GLN A N 1
ATOM 690 C CA . GLN A 1 84 ? 4.229 -2.738 9.307 1.00 93.44 84 GLN A CA 1
ATOM 691 C C . GLN A 1 84 ? 5.176 -2.149 10.354 1.00 93.44 84 GLN A C 1
ATOM 693 O O . GLN A 1 84 ? 4.785 -1.974 11.508 1.00 93.44 84 GLN A O 1
ATOM 698 N N . PHE A 1 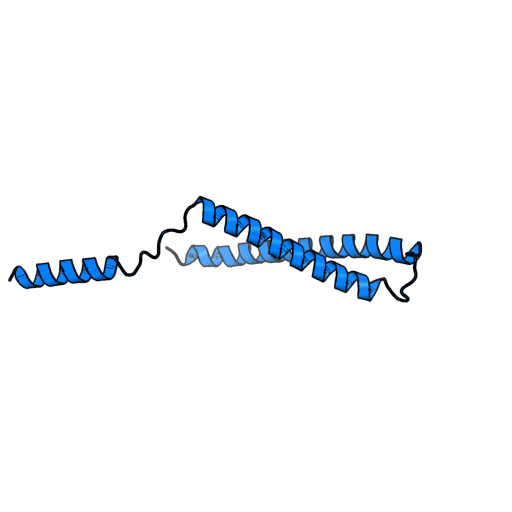85 ? 6.402 -1.795 9.963 1.00 95.12 85 PHE A N 1
ATOM 699 C CA . PHE A 1 85 ? 7.355 -1.149 10.861 1.00 95.12 85 PHE A CA 1
ATOM 700 C C . PHE A 1 85 ? 6.808 0.171 11.421 1.00 95.12 85 PHE A C 1
ATOM 702 O O . PHE A 1 85 ? 6.854 0.388 12.634 1.00 95.12 85 PHE A O 1
ATOM 709 N N . ILE A 1 86 ? 6.244 1.026 10.560 1.00 93.06 86 ILE A N 1
ATOM 710 C CA . ILE A 1 86 ? 5.638 2.300 10.967 1.00 93.06 86 ILE A CA 1
ATOM 711 C C . ILE A 1 86 ? 4.472 2.052 11.929 1.00 93.06 86 ILE A C 1
ATOM 713 O O . ILE A 1 86 ? 4.438 2.655 13.001 1.00 93.06 86 ILE A O 1
ATOM 717 N N . LEU A 1 87 ? 3.554 1.141 11.590 1.00 91.38 87 LEU A N 1
ATOM 718 C CA . LEU A 1 87 ? 2.402 0.814 12.436 1.00 91.38 87 LEU A CA 1
ATOM 719 C C . LEU A 1 87 ? 2.832 0.301 13.816 1.00 91.38 87 LEU A C 1
ATOM 721 O O . LEU A 1 87 ? 2.365 0.819 14.829 1.00 91.38 87 LEU A O 1
ATOM 725 N N . ASN A 1 88 ? 3.788 -0.628 13.870 1.00 92.19 88 ASN A N 1
ATOM 726 C CA . ASN A 1 88 ? 4.337 -1.150 15.125 1.00 92.19 88 ASN A CA 1
ATOM 727 C C . ASN A 1 88 ? 4.971 -0.042 15.979 1.00 92.19 88 ASN A C 1
ATOM 729 O O . ASN A 1 88 ? 4.826 -0.021 17.204 1.00 92.19 88 ASN A O 1
ATOM 733 N N . ARG A 1 89 ? 5.679 0.907 15.355 1.00 92.50 89 ARG A N 1
ATOM 734 C CA . ARG A 1 89 ? 6.287 2.034 16.075 1.00 92.50 89 ARG A CA 1
ATOM 735 C C . ARG A 1 89 ? 5.251 3.016 16.609 1.00 92.50 89 ARG A C 1
ATOM 737 O O . ARG A 1 89 ? 5.414 3.529 17.722 1.00 92.50 89 ARG A O 1
ATOM 744 N N . LEU A 1 90 ? 4.207 3.279 15.828 1.00 93.06 90 LEU A N 1
ATOM 745 C CA . LEU A 1 90 ? 3.083 4.112 16.239 1.00 93.06 90 LEU A CA 1
ATOM 746 C C . LEU A 1 90 ? 2.329 3.467 17.402 1.00 93.06 90 LEU A C 1
ATOM 748 O O . LEU A 1 90 ? 2.077 4.155 18.385 1.00 93.06 90 LEU A O 1
ATOM 752 N N . GLU A 1 91 ? 2.066 2.161 17.358 1.00 90.75 91 GLU A N 1
ATOM 753 C CA . GLU A 1 91 ? 1.432 1.423 18.455 1.00 90.75 91 GLU A CA 1
ATOM 754 C C . GLU A 1 91 ? 2.274 1.477 19.739 1.00 90.75 91 GLU A C 1
ATOM 756 O O . GLU A 1 91 ? 1.756 1.769 20.814 1.00 90.75 91 GLU A O 1
ATOM 761 N N . GLN A 1 92 ? 3.593 1.280 19.646 1.00 87.00 92 GLN A N 1
ATOM 762 C CA . GLN A 1 92 ? 4.493 1.415 20.800 1.00 87.00 92 GLN A CA 1
ATOM 763 C C . GLN A 1 92 ? 4.470 2.831 21.393 1.00 87.00 92 GLN A C 1
ATOM 765 O O . GLN A 1 92 ? 4.476 2.996 22.612 1.00 87.00 92 GLN A O 1
ATOM 770 N N . THR A 1 93 ? 4.413 3.852 20.535 1.00 87.19 93 THR A N 1
ATOM 771 C CA . THR A 1 93 ? 4.337 5.262 20.950 1.00 87.19 93 THR A CA 1
ATOM 772 C C . THR A 1 93 ? 2.957 5.611 21.519 1.00 87.19 93 THR A C 1
ATOM 774 O O . THR A 1 93 ? 2.835 6.434 22.423 1.00 87.19 93 THR A O 1
ATOM 777 N N . GLN A 1 94 ? 1.894 4.984 21.017 1.00 80.62 94 GLN A N 1
ATOM 778 C CA . GLN A 1 94 ? 0.550 5.106 21.570 1.00 80.62 94 GLN A CA 1
ATOM 779 C C . GLN A 1 94 ? 0.430 4.399 22.912 1.00 80.62 94 GLN A C 1
ATOM 781 O O . GLN A 1 94 ? -0.197 4.954 23.798 1.00 80.62 94 GLN A O 1
ATOM 786 N N . ARG A 1 95 ? 1.067 3.243 23.118 1.00 76.56 95 ARG A N 1
ATOM 787 C CA . ARG A 1 95 ? 1.127 2.589 24.435 1.00 76.56 95 ARG A CA 1
ATOM 788 C C . ARG A 1 95 ? 1.890 3.437 25.452 1.00 76.56 95 ARG A C 1
ATOM 790 O O . ARG A 1 95 ? 1.425 3.592 26.577 1.00 76.56 95 ARG A O 1
ATOM 797 N N . SER A 1 96 ? 3.003 4.059 25.056 1.00 70.00 96 SER A N 1
ATOM 798 C CA . SER A 1 96 ? 3.734 4.969 25.948 1.00 70.00 96 SER A CA 1
ATOM 799 C C . SER A 1 96 ? 2.974 6.272 26.239 1.00 70.00 96 SER A C 1
ATOM 801 O O . SER A 1 96 ? 3.069 6.782 27.351 1.00 70.00 96 SER A O 1
ATOM 803 N N . ARG A 1 97 ? 2.165 6.788 25.297 1.00 60.69 97 ARG A N 1
ATOM 804 C CA . ARG A 1 97 ? 1.240 7.921 25.535 1.00 60.69 97 ARG A CA 1
ATOM 805 C C . ARG A 1 97 ? -0.051 7.515 26.260 1.00 60.69 97 ARG A C 1
ATOM 807 O O . ARG A 1 97 ? -0.609 8.321 26.992 1.00 60.69 97 ARG A O 1
ATOM 814 N N . GLY A 1 98 ? -0.515 6.282 26.088 1.00 54.34 98 GLY A N 1
ATOM 815 C CA . GLY A 1 98 ? -1.702 5.705 26.725 1.00 54.34 98 GLY A CA 1
ATOM 816 C C . GLY A 1 98 ? -1.491 5.450 28.214 1.00 54.34 98 GLY A C 1
ATOM 817 O O . GLY A 1 98 ? -2.417 5.639 28.994 1.00 54.34 98 GLY A O 1
ATOM 818 N N . SER A 1 99 ? -0.244 5.197 28.628 1.00 48.28 99 SER A N 1
ATOM 819 C CA . SER A 1 99 ? 0.150 5.214 30.043 1.00 48.28 99 SER A CA 1
ATOM 820 C C . SER A 1 99 ? -0.077 6.574 30.728 1.00 48.28 99 SER A C 1
ATOM 822 O O . SER A 1 99 ? -0.061 6.628 31.952 1.00 48.28 99 SER A O 1
ATOM 824 N N . PHE A 1 100 ? -0.289 7.663 29.975 1.00 49.34 100 PHE A N 1
ATOM 825 C CA . PHE A 1 100 ? -0.674 8.968 30.524 1.00 49.34 100 PHE A CA 1
ATOM 826 C C . PHE A 1 100 ? -2.197 9.204 30.506 1.00 49.34 100 PHE A C 1
ATOM 828 O O . PHE A 1 100 ? -2.697 9.956 31.335 1.00 49.34 100 PHE A O 1
ATOM 835 N N . SER A 1 101 ? -2.954 8.555 29.610 1.00 43.38 101 SER A N 1
ATOM 836 C CA . SER A 1 101 ? -4.412 8.747 29.511 1.00 43.38 101 SER A CA 1
ATOM 837 C C . SER A 1 101 ? -5.206 7.897 30.507 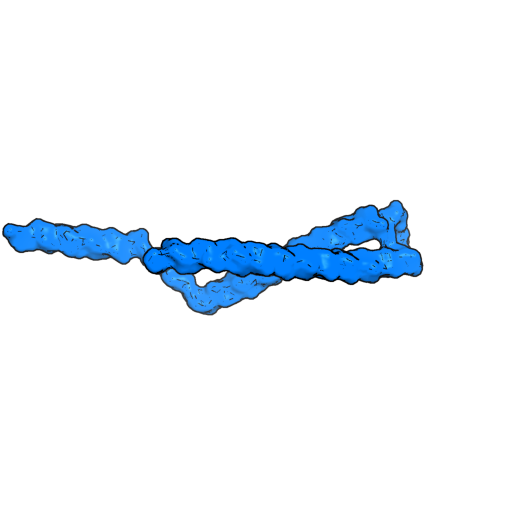1.00 43.38 101 SER A C 1
ATOM 839 O O . SER A 1 101 ? -6.258 8.347 30.950 1.00 43.38 101 SER A O 1
ATOM 841 N N . GLU A 1 102 ? -4.698 6.725 30.907 1.00 45.72 102 GLU A N 1
ATOM 842 C CA . GLU A 1 102 ? -5.323 5.909 31.967 1.00 45.72 102 GLU A CA 1
ATOM 843 C C . GLU A 1 102 ? -5.203 6.582 33.355 1.00 45.72 102 GLU A C 1
ATOM 845 O O . GLU A 1 102 ? -5.979 6.300 34.256 1.00 45.72 102 GLU A O 1
ATOM 850 N N . SER A 1 103 ? -4.275 7.539 33.525 1.00 39.41 103 SER A N 1
ATOM 851 C CA . SER A 1 103 ? -4.089 8.293 34.778 1.00 39.41 103 SER A CA 1
ATOM 852 C C . SER A 1 103 ? -5.007 9.522 34.917 1.00 39.41 103 SER A C 1
ATOM 854 O O . SER A 1 103 ? -4.914 10.223 35.921 1.00 39.41 103 SER A O 1
ATOM 856 N N . MET A 1 104 ? -5.865 9.821 33.932 1.00 44.25 104 MET A N 1
ATOM 857 C CA . MET A 1 104 ? -6.851 10.917 34.006 1.00 44.25 104 ME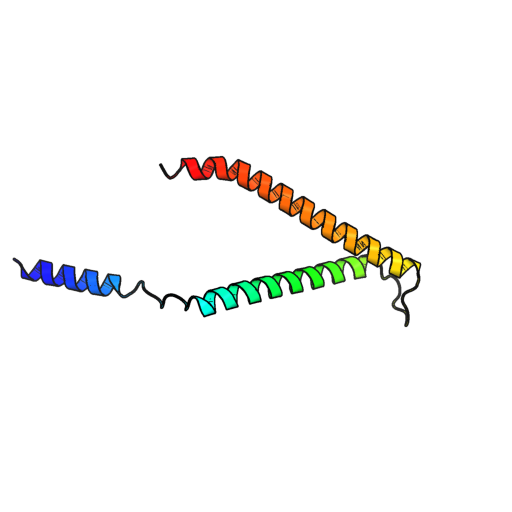T A CA 1
ATOM 858 C C . MET A 1 104 ? -8.305 10.412 34.013 1.00 44.25 104 MET A C 1
ATOM 860 O O . MET A 1 104 ? -9.219 11.116 33.584 1.00 44.25 104 MET A O 1
ATOM 864 N N . SER A 1 105 ? -8.541 9.182 34.473 1.00 44.94 105 SER A N 1
ATOM 865 C CA . SER A 1 105 ? -9.895 8.667 34.746 1.00 44.94 105 SER A CA 1
ATOM 866 C C . SER A 1 105 ? -10.052 8.026 36.132 1.00 44.94 105 SER A C 1
ATOM 868 O O . SER A 1 105 ? -11.079 7.398 36.384 1.00 44.94 105 SER A O 1
ATOM 870 N N . GLU A 1 106 ? -9.099 8.260 37.041 1.00 39.06 106 GLU A N 1
ATOM 871 C CA . GLU A 1 106 ? -9.320 8.205 38.497 1.00 39.06 106 GLU A CA 1
ATOM 872 C C . GLU A 1 106 ? -9.363 9.619 39.086 1.00 39.06 106 GLU A C 1
ATOM 874 O O . GLU A 1 106 ? -8.515 10.455 38.688 1.00 39.06 106 GLU A O 1
#

Radius of gyration: 26.68 Å; chains: 1; bounding box: 62×31×69 Å

Foldseek 3Di:
DCVVVVVVVVVVVVVVVVPCPDPPDVVVVVVCVVVVVVVVVVVLVVVLCVVLCVVQPPDDDPDDDPSSVVSSVVSSVVSVVVVVVVVVVVVVVVVVVVVVVVVPPD